Protein AF-A0A5Z3C727-F1 (afdb_monomer_lite)

Foldseek 3Di:
DPDPVVVVVVVQLVVQLVVLVVCLVPDPPPLVNVLSNVCNVGVDNPVSVVVSVVVVCVVVVVVVVLVVQCVVDPDPVVSVVVVVVVVVVVVD

Organism: Salmonella enterica (NCBI:txid28901)

Secondary structure (DSSP, 8-state):
--SHHHHHHHHHHHHHHHHHHHHTTT---HHHHHHHHHHHHH--HHHHHHHHHHHHHHHHHHHHHHHHHHHT-S-HHHHHHHHHHHHHHTT-

Sequence (92 aa):
MTRSLAVASERAPNRLCKAAKAMLNVVYDPLKRRFVDGISSSGKALEKLEELKTYRENPVTKMINEFTEAEKFGDVGEYRRQRAERMMQNAA

Structure (mmCIF, N/CA/C/O backbone):
data_AF-A0A5Z3C727-F1
#
_entry.id   AF-A0A5Z3C727-F1
#
loop_
_atom_site.group_PDB
_atom_site.id
_atom_site.type_symbol
_atom_site.label_atom_id
_atom_site.label_alt_id
_atom_site.label_comp_id
_atom_site.label_asym_id
_atom_site.label_entity_id
_atom_site.label_seq_id
_atom_site.pdbx_PDB_ins_code
_atom_site.Cartn_x
_atom_site.Cartn_y
_atom_site.Cartn_z
_atom_site.occupancy
_atom_site.B_iso_or_equiv
_atom_site.auth_seq_id
_atom_site.auth_comp_id
_atom_site.auth_asym_id
_atom_site.auth_atom_id
_atom_site.pdbx_PDB_model_num
ATOM 1 N N . MET A 1 1 ? -14.342 19.494 34.583 1.00 50.91 1 MET A N 1
ATOM 2 C CA . MET A 1 1 ? -15.075 18.925 33.426 1.00 50.91 1 MET A CA 1
ATOM 3 C C . MET A 1 1 ? -14.378 17.664 32.884 1.00 50.91 1 MET A C 1
ATOM 5 O O . MET A 1 1 ? -13.767 17.752 31.831 1.00 50.91 1 MET A O 1
ATOM 9 N N . THR A 1 2 ? -14.388 16.496 33.549 1.00 50.91 2 THR A N 1
ATOM 10 C CA . THR A 1 2 ? -13.406 15.452 33.128 1.00 50.91 2 THR A CA 1
ATOM 11 C C . THR A 1 2 ? -13.784 13.970 33.240 1.00 50.91 2 THR A C 1
ATOM 13 O O . THR A 1 2 ? -12.999 13.149 32.784 1.00 50.91 2 THR A O 1
ATOM 16 N N . ARG A 1 3 ? -14.959 13.566 33.750 1.00 49.25 3 ARG A N 1
ATOM 17 C CA . ARG A 1 3 ? -15.309 12.122 33.832 1.00 49.25 3 ARG A CA 1
ATOM 18 C C . ARG A 1 3 ? -16.175 11.595 32.682 1.00 49.25 3 ARG A C 1
ATOM 20 O O . ARG A 1 3 ? -15.980 10.468 32.244 1.00 49.25 3 ARG A O 1
ATOM 27 N N . SER A 1 4 ? -17.100 12.398 32.158 1.00 51.03 4 SER A N 1
ATOM 28 C CA . SER A 1 4 ? -18.012 11.974 31.081 1.00 51.03 4 SER A CA 1
ATOM 29 C C . SER A 1 4 ? -17.320 11.835 29.720 1.00 51.03 4 SER A C 1
ATOM 31 O O . SER A 1 4 ? -17.640 10.924 28.959 1.00 51.03 4 SER A O 1
ATOM 33 N N . LEU A 1 5 ? -16.336 12.694 29.434 1.00 51.56 5 LEU A N 1
ATOM 34 C CA . LEU A 1 5 ? -15.569 12.672 28.185 1.00 51.56 5 LEU A CA 1
ATOM 35 C C . LEU A 1 5 ? -14.631 11.459 28.091 1.00 51.56 5 LEU A C 1
ATOM 37 O O . LEU A 1 5 ? -14.532 10.860 27.025 1.00 51.56 5 LEU A O 1
ATOM 41 N N . ALA A 1 6 ? -14.011 11.042 29.200 1.00 53.88 6 ALA A N 1
ATOM 42 C CA . ALA A 1 6 ? -13.139 9.866 29.231 1.00 53.88 6 ALA A CA 1
ATOM 43 C C . ALA A 1 6 ? -13.915 8.566 28.943 1.00 53.88 6 ALA A C 1
ATOM 45 O O . ALA A 1 6 ? -13.505 7.772 28.104 1.00 53.88 6 ALA A O 1
ATOM 46 N N . VAL A 1 7 ? -15.101 8.395 29.538 1.00 54.97 7 VAL A N 1
ATOM 47 C CA . VAL A 1 7 ? -15.953 7.210 29.310 1.00 54.97 7 VAL A CA 1
ATOM 48 C C . VAL A 1 7 ? -16.525 7.175 27.885 1.00 54.97 7 VAL A C 1
ATOM 50 O O . VAL A 1 7 ? -16.658 6.105 27.289 1.00 54.97 7 VAL A O 1
ATOM 53 N N . ALA A 1 8 ? -16.867 8.331 27.310 1.00 54.75 8 ALA A N 1
ATOM 54 C CA . ALA A 1 8 ? -17.277 8.418 25.907 1.00 54.75 8 ALA A CA 1
ATOM 55 C C . ALA A 1 8 ? -16.112 8.085 24.956 1.00 54.75 8 ALA A C 1
ATOM 57 O O . ALA A 1 8 ? -16.304 7.348 23.985 1.00 54.75 8 ALA A O 1
ATOM 58 N N . SER A 1 9 ? -14.911 8.566 25.289 1.00 54.53 9 SER A N 1
ATOM 59 C CA . SER A 1 9 ? -13.668 8.292 24.568 1.00 54.53 9 SER A CA 1
ATOM 60 C C . SER A 1 9 ? -13.237 6.830 24.657 1.00 54.53 9 SER A C 1
ATOM 62 O O . SER A 1 9 ? -12.715 6.321 23.686 1.00 54.53 9 SER A O 1
ATOM 64 N N . GLU A 1 10 ? -13.507 6.101 25.743 1.00 56.84 10 GLU A N 1
ATOM 65 C CA . GLU A 1 10 ? -13.250 4.649 25.818 1.00 56.84 10 GLU A CA 1
ATOM 66 C C . GLU A 1 10 ? -14.323 3.813 25.094 1.00 56.84 10 GLU A C 1
ATOM 68 O O . GLU A 1 10 ? -14.045 2.743 24.542 1.00 56.84 10 GLU A O 1
ATOM 73 N N . ARG A 1 11 ? -15.570 4.300 25.040 1.00 60.50 11 ARG A N 1
ATOM 74 C CA . ARG A 1 11 ? -16.674 3.627 24.329 1.00 60.50 11 ARG A CA 1
ATOM 75 C C . ARG A 1 11 ? -16.533 3.679 22.807 1.00 60.50 11 ARG A C 1
ATOM 77 O O . ARG A 1 11 ? -16.940 2.723 22.144 1.00 60.50 11 ARG A O 1
ATOM 84 N N . ALA A 1 12 ? -16.005 4.766 22.248 1.00 61.53 12 ALA A N 1
ATOM 85 C CA . ALA A 1 12 ? -15.871 4.938 20.798 1.00 61.53 12 ALA A CA 1
ATOM 86 C C . ALA A 1 12 ? -14.872 3.950 20.136 1.00 61.53 12 ALA A C 1
ATOM 88 O O . ALA A 1 12 ? -15.286 3.266 19.194 1.00 61.53 12 ALA A O 1
ATOM 89 N N . PRO A 1 13 ? -13.638 3.755 20.648 1.00 67.19 13 PRO A N 1
ATOM 90 C CA . PRO A 1 13 ? -12.696 2.734 20.195 1.00 67.19 13 PRO A CA 1
ATOM 91 C C . PRO A 1 13 ? -13.310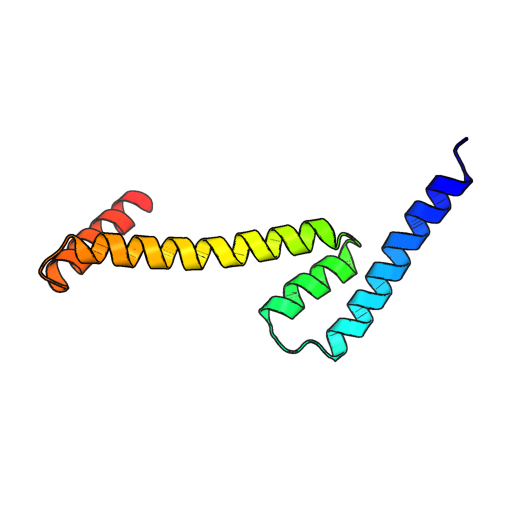 1.343 20.273 1.00 67.19 13 PRO A C 1
ATOM 93 O O . PRO A 1 13 ? -13.232 0.576 19.322 1.00 67.19 13 PRO A O 1
ATOM 96 N N . ASN A 1 14 ? -14.018 1.036 21.363 1.00 78.56 14 ASN A N 1
ATOM 97 C CA . ASN A 1 14 ? -14.595 -0.289 21.568 1.00 78.56 14 ASN A CA 1
ATOM 98 C C . ASN A 1 14 ? -15.709 -0.612 20.547 1.00 78.56 14 ASN A C 1
ATOM 100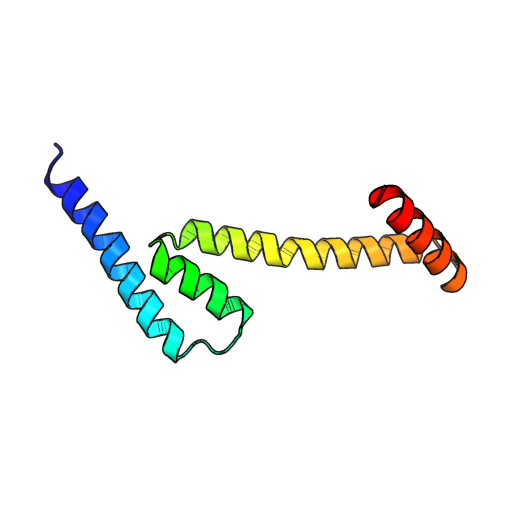 O O . ASN A 1 14 ? -15.804 -1.733 20.044 1.00 78.56 14 ASN A O 1
ATOM 104 N N . ARG A 1 15 ? -16.538 0.376 20.176 1.00 86.50 15 ARG A N 1
ATOM 105 C CA . ARG A 1 15 ? -17.547 0.221 19.109 1.00 86.50 15 ARG A CA 1
ATOM 106 C C . ARG A 1 15 ? -16.909 0.060 17.734 1.00 86.50 15 ARG A C 1
ATOM 108 O O . ARG A 1 15 ? -17.329 -0.813 16.976 1.00 86.50 15 ARG A O 1
ATOM 115 N N . LEU A 1 16 ? -15.892 0.862 17.431 1.00 86.75 16 LEU A N 1
ATOM 116 C CA . LEU A 1 16 ? -15.186 0.798 16.156 1.00 86.75 16 LEU A CA 1
ATOM 117 C C . LEU A 1 16 ? -14.454 -0.537 15.983 1.00 86.75 16 LEU A C 1
ATOM 119 O O . LEU A 1 16 ? -14.576 -1.162 14.932 1.00 86.75 16 LEU A O 1
ATOM 123 N N . CYS A 1 17 ? -13.776 -1.024 17.026 1.00 89.56 17 CYS A N 1
ATOM 124 C CA . CYS A 1 17 ? -13.127 -2.332 17.005 1.00 89.56 17 CYS A CA 1
ATOM 125 C C . CYS A 1 17 ? -14.135 -3.451 16.712 1.00 89.56 17 CYS A C 1
ATOM 127 O O . CYS A 1 17 ? -13.876 -4.315 15.876 1.00 89.56 17 CYS A O 1
ATOM 129 N N . LYS A 1 18 ? -15.316 -3.423 17.348 1.00 91.75 18 LYS A N 1
ATOM 130 C CA . LYS A 1 18 ? -16.388 -4.402 17.092 1.00 91.75 18 LYS A CA 1
ATOM 131 C C . LYS A 1 18 ? -16.921 -4.327 15.661 1.00 91.75 18 LYS A C 1
ATOM 133 O O . LYS A 1 18 ? -17.086 -5.369 15.031 1.00 91.75 18 LYS A O 1
ATOM 138 N N . ALA A 1 19 ? -17.154 -3.123 15.141 1.00 92.12 19 ALA A N 1
ATOM 139 C CA . ALA A 1 19 ? -17.591 -2.933 13.759 1.00 92.12 19 ALA A CA 1
ATOM 140 C C . ALA A 1 19 ? -16.550 -3.467 12.761 1.00 92.12 19 ALA A C 1
ATOM 142 O O . ALA A 1 19 ? -16.894 -4.209 11.844 1.00 92.12 19 ALA A O 1
ATOM 143 N N . ALA A 1 20 ? -15.267 -3.175 12.987 1.00 92.75 20 ALA A N 1
ATOM 144 C CA . ALA A 1 20 ? -14.179 -3.675 12.156 1.00 92.75 20 ALA A CA 1
ATOM 145 C C . ALA A 1 20 ? -14.069 -5.210 12.196 1.00 92.75 20 ALA A C 1
ATOM 147 O O . ALA A 1 20 ? -13.941 -5.832 11.144 1.00 92.75 20 ALA A O 1
ATOM 148 N N . LYS A 1 21 ? -14.222 -5.845 13.370 1.00 94.12 21 LYS A N 1
ATOM 149 C CA . LYS A 1 21 ? -14.278 -7.318 13.471 1.00 94.12 21 LYS A CA 1
ATOM 150 C C . LYS A 1 21 ? -15.418 -7.913 12.646 1.00 94.12 21 LYS A C 1
ATOM 152 O O . LYS A 1 21 ? -15.211 -8.915 11.972 1.00 94.12 21 LYS A O 1
ATOM 157 N N . ALA A 1 22 ? -16.598 -7.292 12.653 1.00 94.69 22 ALA A N 1
ATOM 158 C CA . ALA A 1 22 ? -17.713 -7.741 11.820 1.00 94.69 22 ALA A CA 1
ATOM 159 C C . ALA A 1 22 ? -17.407 -7.589 10.318 1.00 94.69 22 ALA A C 1
ATOM 161 O O . ALA A 1 22 ? -17.723 -8.480 9.529 1.00 94.69 22 ALA A O 1
ATOM 162 N N . MET A 1 23 ? -16.736 -6.502 9.920 1.00 94.19 23 MET A N 1
ATOM 163 C CA . MET A 1 23 ? -16.335 -6.274 8.527 1.00 94.19 23 MET A CA 1
ATOM 164 C C . MET A 1 23 ? -15.322 -7.301 8.005 1.00 94.19 23 MET A C 1
ATOM 166 O O . MET A 1 23 ? -15.324 -7.596 6.809 1.00 94.19 23 MET A O 1
ATOM 170 N N . LEU A 1 24 ? -14.493 -7.901 8.865 1.00 94.00 24 LEU A N 1
ATOM 171 C CA . LEU A 1 24 ? -13.574 -8.972 8.457 1.00 94.00 24 LEU A CA 1
ATOM 172 C C . LEU A 1 24 ? -14.294 -10.211 7.904 1.00 94.00 24 LEU A C 1
ATOM 174 O O . LEU A 1 24 ? -13.653 -11.024 7.247 1.00 94.00 24 LEU A O 1
ATOM 178 N N . ASN A 1 25 ? -15.601 -10.367 8.101 1.00 92.94 25 ASN A N 1
ATOM 179 C CA . ASN A 1 25 ? -16.349 -11.475 7.500 1.00 92.94 25 ASN A CA 1
ATOM 180 C C . ASN A 1 25 ? -16.741 -11.221 6.036 1.00 92.94 25 ASN A C 1
ATOM 182 O O . ASN A 1 25 ? -17.038 -12.170 5.320 1.00 92.94 25 ASN A O 1
ATOM 186 N N . VAL A 1 26 ? -16.739 -9.959 5.591 1.00 95.19 26 VAL A N 1
ATOM 187 C CA . VAL A 1 26 ? -17.237 -9.556 4.260 1.00 95.19 26 VAL A CA 1
ATOM 188 C C . VAL A 1 26 ? -16.168 -8.916 3.375 1.00 95.19 26 VAL A C 1
ATOM 190 O O . VAL A 1 26 ? -16.334 -8.817 2.162 1.00 95.19 26 VAL A O 1
ATOM 193 N N . VAL A 1 27 ? -15.050 -8.474 3.955 1.00 91.44 27 VAL A N 1
ATOM 194 C CA . VAL A 1 27 ? -13.919 -7.943 3.190 1.00 91.44 27 VAL A CA 1
ATOM 195 C C . VAL A 1 27 ? -13.017 -9.099 2.765 1.00 91.44 27 VAL A C 1
ATOM 197 O O . VAL A 1 27 ? -12.336 -9.697 3.596 1.00 91.44 27 VAL A O 1
ATOM 200 N N . TYR A 1 28 ? -12.997 -9.402 1.468 1.00 90.88 28 TYR A N 1
ATOM 201 C CA . TYR A 1 28 ? -12.175 -10.484 0.904 1.00 90.88 28 TYR A CA 1
ATOM 202 C C . TYR A 1 28 ? -10.838 -10.010 0.340 1.00 90.88 28 TYR A C 1
ATOM 204 O O . TYR A 1 28 ? -9.873 -10.767 0.346 1.00 90.88 28 TYR A O 1
ATOM 212 N N . ASP A 1 29 ? -10.764 -8.757 -0.110 1.00 91.56 29 ASP A N 1
ATOM 213 C CA . ASP A 1 29 ? -9.532 -8.174 -0.637 1.00 91.56 29 ASP A CA 1
ATOM 214 C C . ASP A 1 29 ? -8.425 -8.216 0.442 1.00 91.56 29 ASP A C 1
ATOM 216 O O . ASP A 1 29 ? -8.600 -7.611 1.508 1.00 91.56 29 ASP A O 1
ATOM 220 N N . PRO A 1 30 ? -7.301 -8.921 0.205 1.00 88.56 30 PRO A N 1
ATOM 221 C CA . PRO A 1 30 ? -6.269 -9.125 1.221 1.00 88.56 30 PRO A CA 1
ATOM 222 C C . PRO A 1 30 ? -5.660 -7.822 1.740 1.00 88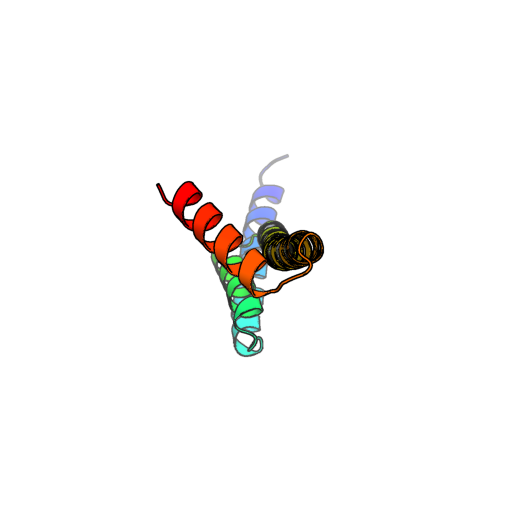.56 30 PRO A C 1
ATOM 224 O O . PRO A 1 30 ? -5.321 -7.721 2.922 1.00 88.56 30 PRO A O 1
ATOM 227 N N . LEU A 1 31 ? -5.545 -6.812 0.874 1.00 84.88 31 LEU A N 1
ATOM 228 C CA . LEU A 1 31 ? -4.997 -5.517 1.244 1.00 84.88 31 LEU A CA 1
ATOM 229 C C . LEU A 1 31 ? -5.974 -4.791 2.170 1.00 84.88 31 LEU A C 1
ATOM 231 O O . LEU A 1 31 ? -5.595 -4.400 3.270 1.00 84.88 31 LEU A O 1
ATOM 235 N N . LYS A 1 32 ? -7.250 -4.683 1.784 1.00 87.81 32 LYS A N 1
ATOM 236 C CA . LYS A 1 32 ? -8.299 -4.073 2.618 1.00 87.81 32 LYS A CA 1
ATOM 237 C C . LYS A 1 32 ? -8.470 -4.816 3.945 1.00 87.81 32 LYS A C 1
ATOM 239 O O . LYS A 1 32 ? -8.646 -4.161 4.970 1.00 87.81 32 LYS A O 1
ATOM 244 N N . ARG A 1 33 ? -8.365 -6.154 3.957 1.00 93.38 33 ARG A N 1
ATOM 245 C CA . ARG A 1 33 ? -8.414 -6.963 5.190 1.00 93.38 33 ARG A CA 1
ATOM 246 C C . ARG A 1 33 ? -7.353 -6.543 6.197 1.00 93.38 33 ARG A C 1
ATOM 248 O O . ARG A 1 33 ? -7.705 -6.366 7.355 1.00 93.38 33 ARG A O 1
ATOM 255 N N . ARG A 1 34 ? -6.096 -6.338 5.779 1.00 90.00 34 ARG A N 1
ATOM 256 C CA . ARG A 1 34 ? -5.017 -5.895 6.687 1.00 90.00 34 ARG A CA 1
ATOM 257 C C . ARG A 1 34 ? -5.355 -4.584 7.396 1.00 90.00 34 ARG A C 1
ATOM 259 O O . ARG A 1 34 ? -5.115 -4.454 8.592 1.00 90.00 34 ARG A O 1
ATOM 266 N N . PHE A 1 35 ? -5.948 -3.629 6.683 1.00 89.31 35 PHE A N 1
ATOM 267 C CA . PHE A 1 35 ? -6.343 -2.354 7.284 1.00 89.31 35 PHE A CA 1
ATOM 268 C C . PHE A 1 35 ? -7.509 -2.515 8.253 1.00 89.31 35 PHE A C 1
ATOM 270 O O . PHE A 1 35 ? -7.438 -2.019 9.375 1.00 89.31 35 PHE A O 1
ATOM 277 N N . VAL A 1 36 ? -8.553 -3.248 7.860 1.00 92.25 36 VAL A N 1
ATOM 278 C CA . VAL A 1 36 ? -9.703 -3.524 8.737 1.00 92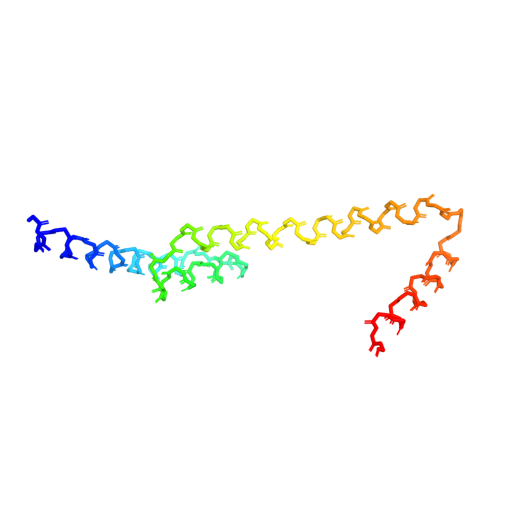.25 36 VAL A CA 1
ATOM 279 C C . VAL A 1 36 ? -9.261 -4.273 9.997 1.00 92.25 36 VAL A C 1
ATOM 281 O O . VAL A 1 36 ? -9.708 -3.939 11.091 1.00 92.25 36 VAL A O 1
ATOM 284 N N . ASP A 1 37 ? -8.332 -5.217 9.871 1.00 93.75 37 ASP A N 1
ATOM 285 C CA . ASP A 1 37 ? -7.759 -5.956 10.996 1.00 93.75 37 ASP A CA 1
ATOM 286 C C . ASP A 1 37 ? -6.986 -5.034 11.954 1.00 93.75 37 ASP A C 1
ATOM 288 O O . ASP A 1 37 ? -7.214 -5.050 13.169 1.00 93.75 37 ASP A O 1
ATOM 292 N N . GLY A 1 38 ? -6.173 -4.124 11.406 1.00 91.00 38 GLY A N 1
ATOM 293 C CA . GLY A 1 38 ? -5.487 -3.082 12.170 1.00 91.00 38 GLY A CA 1
ATOM 294 C C . GLY A 1 38 ? -6.444 -2.144 12.915 1.00 91.00 38 GLY A C 1
ATOM 295 O O . GLY A 1 38 ? -6.185 -1.790 14.068 1.00 91.00 38 GLY A O 1
ATOM 296 N N . ILE A 1 39 ? -7.578 -1.780 12.308 1.00 92.25 39 ILE A N 1
ATOM 297 C CA . ILE A 1 39 ? -8.639 -0.997 12.970 1.00 92.25 39 ILE A CA 1
ATOM 298 C C . ILE A 1 39 ? -9.291 -1.820 14.081 1.00 92.25 39 ILE A C 1
ATOM 300 O O . ILE A 1 39 ? -9.525 -1.299 15.168 1.00 92.25 39 ILE A O 1
ATOM 304 N N . SER A 1 40 ? -9.547 -3.105 13.836 1.00 91.94 40 SER A N 1
ATOM 305 C CA . SER A 1 40 ? -10.175 -4.014 14.798 1.00 91.94 40 SER A CA 1
ATOM 306 C C . SER A 1 40 ? -9.351 -4.214 16.076 1.00 91.94 40 SER A C 1
ATOM 308 O O . SER A 1 40 ? -9.917 -4.450 17.146 1.00 91.94 40 SER A O 1
ATOM 310 N N . SER A 1 41 ? -8.029 -4.076 15.954 1.00 88.75 41 SER A N 1
ATOM 311 C CA . SER A 1 41 ? -7.067 -4.235 17.044 1.00 88.75 41 SER A CA 1
ATOM 312 C C . SER A 1 41 ? -6.775 -2.929 17.786 1.00 88.75 41 SER A C 1
ATOM 314 O O . SER A 1 41 ? -6.547 -2.952 18.991 1.00 88.75 41 SER A O 1
ATOM 316 N N . SER A 1 42 ? -6.783 -1.787 17.090 1.00 88.94 42 SER A N 1
ATOM 317 C CA . SER A 1 42 ? -6.319 -0.504 17.645 1.00 88.94 42 SER A CA 1
ATOM 318 C C . SER A 1 42 ? -7.415 0.540 17.869 1.00 88.94 42 SER A C 1
ATOM 320 O O . SER A 1 42 ? -7.217 1.477 18.637 1.00 88.94 42 SER A O 1
ATOM 322 N N . GLY A 1 43 ? -8.559 0.429 17.188 1.00 87.25 43 GLY A N 1
ATOM 323 C CA . GLY A 1 43 ? -9.603 1.456 17.195 1.00 87.25 43 GLY A CA 1
ATOM 324 C C . GLY A 1 43 ? -9.200 2.751 16.480 1.00 87.25 43 GLY A C 1
ATOM 325 O O . GLY A 1 43 ? -9.838 3.783 16.677 1.00 87.25 43 GLY A O 1
ATOM 326 N N . LYS A 1 44 ? -8.150 2.729 15.651 1.00 87.69 44 LYS A N 1
ATOM 327 C CA . LYS A 1 44 ? -7.587 3.926 15.015 1.00 87.69 44 LYS A CA 1
ATOM 328 C C . LYS A 1 44 ? -7.848 3.986 13.508 1.00 87.69 44 LYS A C 1
ATOM 330 O O . LYS A 1 44 ? -6.946 3.805 12.696 1.00 87.69 44 LYS A O 1
ATOM 335 N N . ALA A 1 45 ? -9.095 4.250 13.118 1.00 86.50 45 ALA A N 1
ATOM 336 C CA . ALA A 1 45 ? -9.494 4.261 11.703 1.00 86.50 45 ALA A CA 1
ATOM 337 C C . ALA A 1 45 ? -8.726 5.273 10.837 1.00 86.50 45 ALA A C 1
ATOM 339 O O . ALA A 1 45 ? -8.312 4.924 9.735 1.00 86.50 45 ALA A O 1
ATOM 340 N N . LEU A 1 46 ? -8.523 6.500 11.326 1.00 86.50 46 LEU A N 1
ATOM 341 C CA . LEU A 1 46 ? -7.863 7.553 10.547 1.00 86.50 46 LEU A CA 1
ATOM 342 C C . LEU A 1 46 ? -6.382 7.246 10.298 1.00 86.50 46 LEU A C 1
ATOM 344 O O . LEU A 1 46 ? -5.938 7.337 9.160 1.00 86.50 46 LEU A O 1
ATOM 348 N N . GLU A 1 47 ? -5.648 6.798 11.322 1.00 89.31 47 GLU A N 1
ATOM 349 C CA . GLU A 1 47 ? -4.245 6.387 11.162 1.00 89.31 47 GLU A CA 1
ATOM 350 C C . GLU A 1 47 ? -4.120 5.246 10.138 1.00 89.31 47 GLU A C 1
ATOM 352 O O . GLU A 1 47 ? -3.299 5.313 9.227 1.00 89.31 47 GLU A O 1
ATOM 357 N N . LYS A 1 48 ? -4.996 4.233 10.209 1.00 88.62 48 LYS A N 1
ATOM 358 C CA . LYS A 1 48 ? -4.987 3.117 9.247 1.00 88.62 48 LYS A CA 1
ATOM 359 C C . LYS A 1 48 ? -5.388 3.525 7.831 1.00 88.62 48 LYS A C 1
ATOM 361 O O . LYS A 1 48 ? -4.896 2.931 6.873 1.00 88.62 48 LYS A O 1
ATOM 366 N N . LEU A 1 49 ? -6.238 4.536 7.673 1.00 84.38 49 LEU A N 1
ATOM 367 C CA . LEU A 1 49 ? -6.553 5.092 6.360 1.00 84.38 49 LEU A CA 1
ATOM 368 C C . LEU A 1 49 ? -5.350 5.829 5.753 1.00 84.38 49 LEU A C 1
ATOM 370 O O . LEU A 1 49 ? -5.074 5.653 4.568 1.00 84.38 49 LEU A O 1
ATOM 374 N N . GLU A 1 50 ? -4.625 6.618 6.545 1.00 87.25 50 GLU A N 1
ATOM 375 C CA . GLU A 1 50 ? -3.414 7.312 6.083 1.00 87.25 50 GLU A CA 1
ATOM 376 C C . GLU A 1 50 ? -2.282 6.334 5.736 1.00 87.25 50 GLU A C 1
ATOM 378 O O . GLU A 1 50 ? -1.631 6.480 4.699 1.00 87.25 50 GLU A O 1
ATOM 383 N N . GLU A 1 51 ? -2.110 5.264 6.520 1.00 87.44 51 GLU A N 1
ATOM 384 C CA . GLU A 1 51 ? -1.203 4.162 6.172 1.00 87.44 51 GLU A CA 1
ATOM 385 C C . GLU A 1 51 ? -1.564 3.538 4.810 1.00 87.44 51 GLU A C 1
ATOM 387 O O . GLU A 1 51 ? -0.674 3.261 4.006 1.00 87.44 51 GLU A O 1
ATOM 392 N N . LEU A 1 52 ? -2.857 3.348 4.509 1.00 83.69 52 LEU A N 1
ATOM 393 C CA . LEU A 1 52 ? -3.308 2.803 3.221 1.00 83.69 52 LEU A CA 1
ATOM 394 C C . LEU A 1 52 ? -3.020 3.748 2.054 1.00 83.69 52 LEU A C 1
ATOM 396 O O . LEU A 1 52 ? -2.592 3.280 0.996 1.00 83.69 52 LEU A O 1
ATOM 400 N N . LYS A 1 53 ? -3.271 5.050 2.220 1.00 83.62 53 LYS A N 1
ATOM 401 C CA . LYS A 1 53 ? -2.975 6.053 1.185 1.00 83.62 53 LYS A CA 1
ATOM 402 C C . LYS A 1 53 ? -1.482 6.076 0.881 1.00 83.62 53 LYS A C 1
ATOM 404 O O . LYS A 1 53 ? -1.097 5.843 -0.261 1.00 83.62 53 LYS A O 1
ATOM 409 N N . THR A 1 54 ? -0.660 6.183 1.923 1.00 85.25 54 THR A N 1
ATOM 410 C CA . THR A 1 54 ? 0.806 6.156 1.818 1.00 85.25 54 THR A CA 1
ATOM 411 C C . THR A 1 54 ? 1.293 4.867 1.153 1.00 85.25 54 THR A C 1
ATOM 413 O O . THR A 1 54 ? 2.139 4.888 0.256 1.00 85.25 54 THR A O 1
ATOM 416 N N . TYR A 1 55 ? 0.731 3.719 1.547 1.00 81.69 55 TYR A N 1
ATOM 417 C CA . TYR A 1 55 ? 1.068 2.433 0.944 1.00 81.69 55 TYR A CA 1
ATOM 418 C C . TYR A 1 55 ? 0.656 2.336 -0.526 1.00 81.69 55 TYR A C 1
ATOM 420 O O . TYR A 1 55 ? 1.339 1.653 -1.275 1.00 81.69 55 TYR A O 1
ATOM 428 N N . ARG A 1 56 ? -0.437 2.969 -0.968 1.00 77.75 56 ARG A N 1
ATOM 429 C CA . ARG A 1 56 ? -0.837 2.979 -2.388 1.00 77.75 56 ARG A CA 1
ATOM 430 C C . ARG A 1 56 ? -0.001 3.933 -3.225 1.00 77.75 56 ARG A C 1
ATOM 432 O O . ARG A 1 56 ? 0.346 3.599 -4.355 1.00 77.75 56 ARG A O 1
ATOM 439 N N . GLU A 1 57 ? 0.313 5.099 -2.682 1.00 76.50 57 GLU A N 1
ATOM 440 C CA . GLU A 1 57 ? 1.098 6.117 -3.375 1.00 76.50 57 GLU A CA 1
ATOM 441 C C . GLU A 1 57 ? 2.533 5.640 -3.609 1.00 76.50 57 GLU A C 1
ATOM 443 O O . GLU A 1 57 ? 3.077 5.837 -4.689 1.00 76.50 57 GLU A O 1
ATOM 448 N N . ASN A 1 58 ? 3.131 4.918 -2.658 1.00 82.00 58 ASN A N 1
ATOM 449 C CA . ASN A 1 58 ? 4.535 4.515 -2.754 1.00 82.00 58 ASN A CA 1
ATOM 450 C C . ASN A 1 58 ? 4.840 3.581 -3.962 1.00 82.00 58 ASN A C 1
ATOM 452 O O . ASN A 1 58 ? 5.742 3.899 -4.736 1.00 82.00 58 ASN A O 1
ATOM 456 N N . PRO A 1 59 ? 4.102 2.481 -4.224 1.00 82.12 59 PRO A N 1
ATOM 457 C CA . PRO A 1 59 ? 4.288 1.649 -5.413 1.00 82.12 59 PRO A CA 1
ATOM 458 C C . PRO A 1 59 ? 3.969 2.365 -6.724 1.00 82.12 59 PRO A C 1
ATOM 460 O O . PRO A 1 59 ? 4.687 2.162 -7.697 1.00 82.12 59 PRO A O 1
ATOM 463 N N . VAL A 1 60 ? 2.920 3.194 -6.762 1.00 81.06 60 VAL A N 1
ATOM 464 C CA . VAL A 1 60 ? 2.538 3.930 -7.979 1.00 81.06 60 VAL A CA 1
ATOM 465 C C . VAL A 1 60 ? 3.618 4.944 -8.339 1.00 81.06 60 VAL A C 1
ATOM 467 O O . VAL A 1 60 ? 4.084 4.957 -9.473 1.00 81.06 60 VAL A O 1
ATOM 470 N N . THR A 1 61 ? 4.090 5.721 -7.365 1.00 84.19 61 THR A N 1
ATOM 471 C CA . THR A 1 61 ? 5.194 6.667 -7.553 1.00 84.19 61 THR A CA 1
ATOM 472 C C . THR A 1 61 ? 6.479 5.948 -7.951 1.00 84.19 61 THR A C 1
ATOM 474 O O . THR A 1 61 ? 7.137 6.363 -8.898 1.00 84.19 61 THR A O 1
ATOM 477 N N . LYS A 1 62 ? 6.820 4.825 -7.302 1.00 86.06 62 LYS A N 1
ATOM 478 C CA . LYS A 1 62 ? 7.976 4.000 -7.697 1.00 86.06 62 LYS A CA 1
ATOM 479 C C . LYS A 1 62 ? 7.867 3.504 -9.134 1.00 86.06 62 LYS A C 1
ATOM 481 O O . LYS A 1 62 ? 8.854 3.540 -9.856 1.00 86.06 62 LYS A O 1
ATOM 486 N N . MET A 1 63 ? 6.687 3.049 -9.543 1.00 88.19 63 MET A N 1
ATOM 487 C CA . MET A 1 63 ? 6.440 2.576 -10.901 1.00 88.19 63 MET A CA 1
ATOM 488 C C . MET A 1 63 ? 6.583 3.708 -11.921 1.00 88.19 63 MET A C 1
ATOM 490 O O . MET A 1 63 ? 7.282 3.529 -12.911 1.00 88.19 63 MET A O 1
ATOM 494 N N . ILE A 1 64 ? 5.968 4.869 -11.673 1.00 89.81 64 ILE A N 1
ATOM 495 C CA . ILE A 1 64 ? 6.070 6.042 -12.555 1.00 89.81 64 ILE A CA 1
ATOM 496 C C . ILE A 1 64 ? 7.525 6.486 -12.682 1.00 89.81 64 ILE A C 1
ATOM 498 O O . ILE A 1 64 ? 8.012 6.629 -13.798 1.00 89.81 64 ILE A O 1
ATOM 502 N N . ASN A 1 65 ? 8.235 6.622 -11.559 1.00 89.06 65 ASN A N 1
ATOM 503 C CA . ASN A 1 65 ? 9.652 6.974 -11.568 1.00 89.06 65 ASN A CA 1
ATOM 504 C C . ASN A 1 65 ? 10.4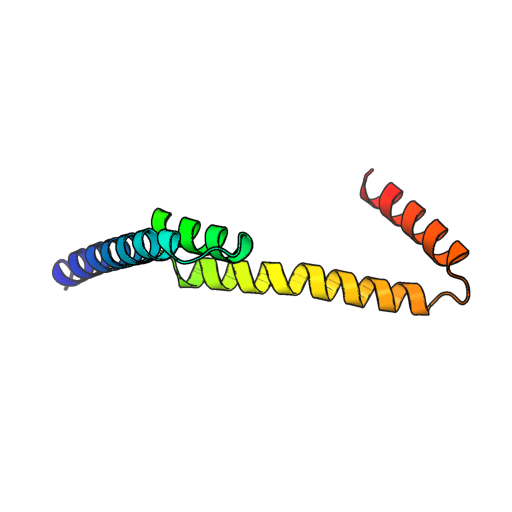68 5.969 -12.386 1.00 89.06 65 ASN A C 1
ATOM 506 O O . ASN A 1 65 ? 11.367 6.366 -13.116 1.00 89.06 65 ASN A O 1
ATOM 510 N N . GLU A 1 66 ? 10.139 4.679 -12.308 1.00 90.44 66 GLU A N 1
ATOM 511 C CA . GLU A 1 66 ? 10.831 3.668 -13.097 1.00 90.44 66 GLU A CA 1
ATOM 512 C C . GLU A 1 66 ? 10.600 3.820 -14.602 1.00 90.44 66 GLU A C 1
ATOM 514 O O . GLU A 1 66 ? 11.536 3.661 -15.383 1.00 90.44 66 GLU A O 1
ATOM 519 N N . PHE A 1 67 ? 9.374 4.154 -15.010 1.00 89.81 67 PHE A N 1
ATOM 520 C CA . PHE A 1 67 ? 9.078 4.463 -16.406 1.00 89.81 67 PHE A CA 1
ATOM 521 C C . PHE A 1 67 ? 9.815 5.722 -16.869 1.00 89.81 67 PHE A C 1
ATOM 523 O O . PHE A 1 67 ? 10.453 5.679 -17.915 1.00 89.81 67 PHE A O 1
ATOM 530 N N . THR A 1 68 ? 9.823 6.794 -16.071 1.00 90.00 68 THR A N 1
ATOM 531 C CA . THR A 1 68 ? 10.599 8.009 -16.374 1.00 90.00 68 THR A CA 1
ATOM 532 C C . THR A 1 68 ? 12.095 7.721 -16.495 1.00 90.00 68 THR A C 1
ATOM 534 O O . THR A 1 68 ? 12.763 8.286 -17.355 1.00 90.00 68 THR A O 1
ATOM 537 N N . GLU A 1 69 ? 12.654 6.840 -15.660 1.00 89.06 69 GLU A N 1
ATOM 538 C CA . GLU A 1 69 ? 14.047 6.416 -15.815 1.00 89.06 69 GLU A CA 1
ATOM 539 C C . GLU A 1 69 ? 14.251 5.626 -17.105 1.00 89.06 69 GLU A C 1
ATOM 541 O O . GLU A 1 69 ? 15.213 5.892 -17.817 1.00 89.06 69 GLU A O 1
ATOM 546 N N . ALA A 1 70 ? 13.360 4.688 -17.433 1.00 90.12 70 ALA A N 1
ATOM 547 C CA . ALA A 1 70 ? 13.456 3.899 -18.657 1.00 90.12 70 ALA A CA 1
ATOM 548 C C . ALA A 1 70 ? 13.379 4.765 -19.927 1.00 90.12 70 ALA A C 1
ATOM 550 O O . ALA A 1 70 ? 14.105 4.491 -20.878 1.00 90.12 70 ALA A O 1
ATOM 551 N N . GLU A 1 71 ? 12.575 5.834 -19.930 1.00 90.25 71 GLU A N 1
ATOM 552 C CA . GLU A 1 71 ? 12.456 6.787 -21.049 1.00 90.25 71 GLU A CA 1
ATOM 553 C C . GLU A 1 71 ? 13.764 7.517 -21.385 1.00 90.25 71 GLU A C 1
ATOM 555 O O . GLU A 1 71 ? 13.941 7.974 -22.513 1.00 90.25 71 GLU A O 1
ATOM 560 N N . LYS A 1 72 ? 14.708 7.614 -20.439 1.00 91.81 72 LYS A N 1
ATOM 561 C CA . LYS A 1 72 ? 16.027 8.221 -20.691 1.00 91.81 72 LYS A CA 1
ATOM 562 C C . LYS A 1 72 ? 16.918 7.355 -21.580 1.00 91.81 72 LYS A C 1
ATOM 564 O O . LYS A 1 72 ? 17.938 7.840 -22.064 1.00 91.81 72 LYS A O 1
ATOM 569 N N . PHE A 1 73 ? 16.561 6.087 -21.774 1.00 89.88 73 PHE A N 1
ATOM 570 C CA . PHE A 1 73 ? 17.336 5.124 -22.545 1.00 89.88 73 PHE A CA 1
ATOM 571 C C . PHE A 1 73 ? 16.629 4.814 -23.863 1.00 89.88 73 PHE A C 1
ATOM 573 O O . PHE A 1 73 ? 15.435 4.532 -23.899 1.00 89.88 73 PHE A O 1
ATOM 580 N N . GLY A 1 74 ? 17.390 4.808 -24.959 1.00 84.44 74 GLY A N 1
ATOM 581 C CA . GLY A 1 74 ? 16.897 4.348 -26.261 1.00 84.44 74 GLY A CA 1
ATOM 582 C C . GLY A 1 74 ? 16.858 2.820 -26.399 1.00 84.44 74 GLY A C 1
ATOM 583 O O . GLY A 1 74 ? 16.258 2.311 -27.342 1.00 84.44 74 GLY A O 1
ATOM 584 N N . ASP A 1 75 ? 17.491 2.090 -25.471 1.00 90.81 75 ASP A N 1
ATOM 585 C CA . ASP A 1 75 ? 17.571 0.628 -25.453 1.00 90.81 75 ASP A CA 1
ATOM 586 C C . ASP A 1 75 ? 17.176 0.047 -24.085 1.00 90.81 75 ASP A C 1
ATOM 588 O O . ASP A 1 75 ? 17.682 0.434 -23.027 1.00 90.81 75 ASP A O 1
ATOM 592 N N . VAL A 1 76 ? 16.302 -0.963 -24.113 1.00 88.50 76 VAL A N 1
ATOM 593 C CA . VAL A 1 76 ? 15.822 -1.662 -22.911 1.00 88.50 76 VAL A CA 1
ATOM 594 C C . VAL A 1 76 ? 16.950 -2.455 -22.243 1.00 88.50 76 VAL A C 1
ATOM 596 O O . VAL A 1 76 ? 16.953 -2.611 -21.018 1.00 88.50 76 VAL A O 1
ATOM 599 N N . GLY A 1 77 ? 17.905 -2.971 -23.023 1.00 90.94 77 GLY A N 1
ATOM 600 C CA . GLY A 1 77 ? 19.064 -3.694 -22.504 1.00 90.94 77 GLY A CA 1
ATOM 601 C C . GLY A 1 77 ? 19.970 -2.804 -21.653 1.00 90.94 77 GLY A C 1
ATOM 602 O O . GLY A 1 77 ? 20.377 -3.207 -20.561 1.00 90.94 77 GLY A O 1
ATOM 603 N N . GLU A 1 78 ? 20.247 -1.587 -22.116 1.00 92.12 78 GLU A N 1
ATOM 604 C CA . GLU A 1 78 ? 21.028 -0.577 -21.395 1.00 92.12 78 GLU A CA 1
ATOM 605 C C . GLU A 1 78 ? 20.358 -0.139 -20.092 1.00 92.12 78 GLU A C 1
ATOM 607 O O . GLU A 1 78 ? 20.989 -0.195 -19.032 1.00 92.12 78 GLU A O 1
ATOM 612 N N . TYR A 1 79 ? 19.061 0.173 -20.138 1.00 94.06 79 TYR A N 1
ATOM 613 C CA . TYR A 1 79 ? 18.277 0.483 -18.94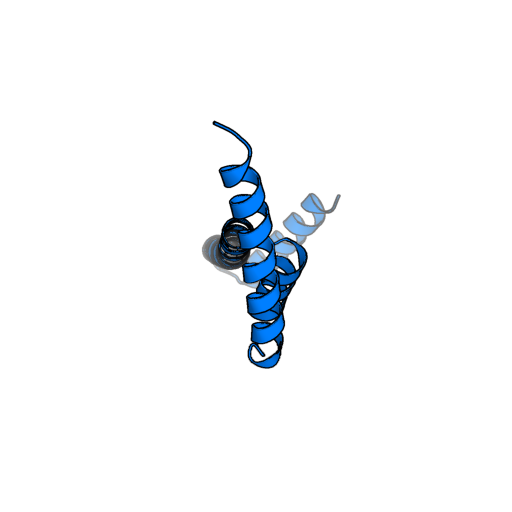2 1.00 94.06 79 TYR A CA 1
ATOM 614 C C . TYR A 1 79 ? 18.363 -0.639 -17.890 1.00 94.06 79 TYR A C 1
ATOM 616 O O . TYR A 1 79 ? 18.599 -0.376 -16.708 1.00 94.06 79 TYR A O 1
ATOM 624 N N . ARG A 1 80 ? 18.223 -1.909 -18.302 1.00 92.50 80 ARG A N 1
ATOM 625 C CA . ARG A 1 80 ? 18.296 -3.058 -17.379 1.00 92.50 80 ARG A CA 1
ATOM 626 C C . ARG A 1 80 ? 19.660 -3.186 -16.703 1.00 92.50 80 ARG A C 1
ATOM 628 O O . ARG A 1 80 ? 19.696 -3.496 -15.512 1.00 92.50 80 ARG A O 1
ATOM 635 N N . ARG A 1 81 ? 20.758 -2.947 -17.432 1.00 93.75 81 ARG A N 1
ATOM 636 C CA . ARG A 1 81 ? 22.120 -2.978 -16.869 1.00 93.75 81 ARG A CA 1
ATOM 637 C C . ARG A 1 81 ? 22.303 -1.887 -15.815 1.00 93.75 81 ARG A C 1
ATOM 639 O O . ARG A 1 81 ? 22.631 -2.212 -14.677 1.00 93.75 81 ARG A O 1
ATOM 646 N N . GLN A 1 82 ? 21.972 -0.636 -16.142 1.00 91.44 82 GLN A N 1
ATOM 647 C CA . GLN A 1 82 ? 22.062 0.465 -15.174 1.00 91.44 82 GLN A CA 1
ATOM 648 C C . GLN A 1 82 ? 21.161 0.254 -13.954 1.00 91.44 82 GLN A C 1
ATOM 650 O O . GLN A 1 82 ? 21.558 0.537 -12.824 1.00 91.44 82 GLN A O 1
ATOM 655 N N . ARG A 1 83 ? 19.942 -0.260 -14.146 1.00 91.62 83 ARG A N 1
ATOM 656 C CA . ARG A 1 83 ? 19.045 -0.577 -13.030 1.00 91.62 83 ARG A CA 1
ATOM 657 C C . ARG A 1 83 ? 19.668 -1.595 -12.076 1.00 91.62 83 ARG A C 1
ATOM 659 O O . ARG A 1 83 ? 19.561 -1.412 -10.865 1.00 91.62 83 ARG A O 1
ATOM 666 N N . ALA A 1 84 ? 20.297 -2.647 -12.600 1.00 91.88 84 ALA A N 1
ATOM 667 C CA . ALA A 1 84 ? 20.965 -3.656 -11.783 1.00 91.88 84 ALA A CA 1
ATOM 668 C C . ALA A 1 84 ? 22.128 -3.052 -10.978 1.00 91.88 84 ALA A C 1
ATOM 670 O O . ALA A 1 84 ? 22.202 -3.272 -9.772 1.00 91.88 84 ALA A O 1
ATOM 671 N N . GLU A 1 85 ? 22.962 -2.220 -11.606 1.00 92.25 85 GLU A N 1
ATOM 672 C CA . GLU A 1 85 ? 24.068 -1.521 -10.934 1.00 92.25 85 GLU A CA 1
ATOM 673 C C . GLU A 1 85 ? 23.576 -0.626 -9.787 1.00 92.25 85 GLU A C 1
ATOM 675 O O . GLU A 1 85 ? 24.086 -0.727 -8.669 1.00 92.25 85 GLU A O 1
ATOM 680 N N . ARG A 1 86 ? 22.522 0.177 -10.009 1.00 90.25 86 ARG A N 1
ATOM 681 C CA . ARG A 1 86 ? 21.909 1.009 -8.953 1.00 90.25 86 ARG A CA 1
ATOM 682 C C . ARG A 1 86 ? 21.381 0.177 -7.783 1.00 90.25 86 ARG A C 1
ATOM 684 O O . ARG A 1 86 ? 21.514 0.575 -6.629 1.00 90.25 86 ARG A O 1
ATOM 691 N N . MET A 1 87 ? 20.766 -0.972 -8.064 1.00 87.44 87 MET A N 1
ATOM 692 C CA . MET A 1 87 ? 20.238 -1.857 -7.019 1.00 87.44 87 MET A CA 1
ATOM 693 C C . MET A 1 87 ? 21.355 -2.504 -6.197 1.00 87.44 87 MET A C 1
ATOM 695 O O . MET A 1 87 ? 21.198 -2.652 -4.990 1.00 87.44 87 MET A O 1
ATOM 699 N N . MET A 1 88 ? 22.483 -2.847 -6.824 1.00 87.62 88 MET A N 1
ATOM 700 C CA . MET A 1 88 ? 23.653 -3.383 -6.121 1.00 87.62 88 MET A CA 1
ATOM 701 C C . MET A 1 88 ? 24.323 -2.326 -5.237 1.00 87.62 88 MET A C 1
ATOM 703 O O . MET A 1 88 ? 24.720 -2.643 -4.122 1.00 87.62 88 MET A O 1
ATOM 707 N N . GLN A 1 89 ? 24.394 -1.071 -5.690 1.00 80.12 89 GLN A N 1
ATOM 708 C CA . GLN A 1 89 ? 24.948 0.041 -4.905 1.00 80.12 89 GLN A CA 1
ATOM 709 C C . GLN A 1 89 ? 24.090 0.406 -3.688 1.00 80.12 89 GLN A C 1
ATOM 711 O O . GLN A 1 89 ? 24.632 0.748 -2.648 1.00 80.12 89 GLN A O 1
ATOM 716 N N . ASN A 1 90 ? 22.762 0.312 -3.798 1.00 72.75 90 ASN A N 1
ATOM 717 C CA . ASN A 1 90 ? 21.844 0.621 -2.695 1.00 72.75 90 ASN A CA 1
ATOM 718 C C . ASN A 1 90 ? 21.673 -0.528 -1.682 1.00 72.75 90 ASN A C 1
ATOM 720 O O . ASN A 1 90 ? 21.017 -0.340 -0.658 1.00 72.75 90 ASN A O 1
ATOM 724 N N . ALA A 1 91 ? 22.175 -1.725 -1.998 1.00 65.81 91 ALA A N 1
ATOM 725 C CA . ALA A 1 91 ? 22.110 -2.904 -1.135 1.00 65.81 91 ALA A CA 1
ATOM 726 C C . ALA A 1 91 ? 23.406 -3.150 -0.337 1.00 65.81 91 ALA A C 1
ATOM 728 O O . ALA A 1 91 ? 23.418 -4.041 0.515 1.00 65.81 91 ALA A O 1
ATOM 729 N N . ALA A 1 92 ? 24.469 -2.397 -0.635 1.00 51.25 92 ALA A N 1
ATOM 730 C CA . ALA A 1 92 ? 25.746 -2.382 0.077 1.00 51.25 92 ALA A CA 1
ATOM 731 C C . ALA A 1 92 ? 25.762 -1.277 1.143 1.00 51.25 92 ALA A C 1
ATOM 733 O O . ALA A 1 92 ? 26.405 -1.502 2.192 1.00 51.25 92 ALA A O 1
#

Radius of gyration: 21.77 Å; chains: 1; bounding box: 44×30×60 Å

pLDDT: mean 83.2, std 13.02, range [49.25, 95.19]